Protein AF-A0A0W0REN7-F1 (afdb_monomer_lite)

Sequence (59 aa):
MNIIEKITQAIFEDDEDPNKQSEYLIETYLNSANQIEIDAIFVCLCGYSSKTLIGNCSA

Secondary structure (DSSP, 8-state):
--HHHHHHHHHHS--S-HHHHHHHHHHHHHH-TTHHHHHHHHHHHHSS-HHHHHHTT--

Structure (mmCIF, N/CA/C/O backbone):
data_AF-A0A0W0REN7-F1
#
_entry.id   AF-A0A0W0REN7-F1
#
loop_
_atom_site.group_PDB
_atom_site.id
_atom_site.type_symbol
_atom_site.label_atom_id
_atom_site.label_alt_id
_atom_site.label_comp_id
_atom_site.label_asym_id
_atom_site.label_entity_id
_atom_site.label_seq_id
_atom_site.pdbx_PDB_ins_code
_atom_site.Cartn_x
_atom_site.Cartn_y
_atom_site.Cartn_z
_atom_site.occupancy
_atom_site.B_iso_or_equiv
_atom_site.auth_seq_id
_atom_site.auth_comp_id
_atom_site.auth_asym_id
_atom_site.auth_atom_id
_atom_site.pdbx_PDB_model_num
ATOM 1 N N . MET A 1 1 ? -15.862 5.893 -24.266 1.00 72.38 1 MET A N 1
ATOM 2 C CA . MET A 1 1 ? -14.996 5.459 -23.165 1.00 72.38 1 MET A CA 1
ATOM 3 C C . MET A 1 1 ? -15.714 5.633 -21.835 1.00 72.38 1 MET A C 1
ATOM 5 O O . MET A 1 1 ? -16.036 6.765 -21.473 1.00 72.38 1 MET A O 1
ATOM 9 N N . ASN A 1 2 ? -16.051 4.535 -21.167 1.00 90.31 2 ASN A N 1
ATOM 10 C CA . ASN A 1 2 ? -16.662 4.515 -19.841 1.00 90.31 2 ASN A CA 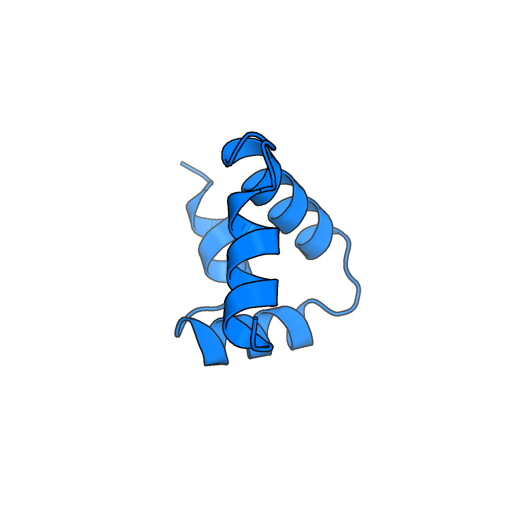1
ATOM 11 C C . ASN A 1 2 ? -15.614 4.810 -18.745 1.00 90.31 2 ASN A C 1
ATOM 13 O O . ASN A 1 2 ? -14.434 5.006 -19.035 1.00 90.31 2 ASN A O 1
ATOM 17 N N . ILE A 1 3 ? -16.051 4.901 -17.485 1.00 85.88 3 ILE A N 1
ATOM 18 C CA . ILE A 1 3 ? -15.166 5.310 -16.386 1.00 85.88 3 ILE A CA 1
ATOM 19 C C . ILE A 1 3 ? -14.053 4.292 -16.112 1.00 85.88 3 ILE A C 1
ATOM 21 O O . ILE A 1 3 ? -12.942 4.699 -15.795 1.00 85.88 3 ILE A O 1
ATOM 25 N N . ILE A 1 4 ? -14.325 2.997 -16.304 1.00 85.44 4 ILE A N 1
ATOM 26 C CA . ILE A 1 4 ? -13.321 1.939 -16.165 1.00 85.44 4 ILE A CA 1
ATOM 27 C C . ILE A 1 4 ? -12.278 2.092 -17.266 1.00 85.44 4 ILE A C 1
ATOM 29 O O . ILE A 1 4 ? -11.096 2.163 -16.969 1.00 85.44 4 ILE A O 1
ATOM 33 N N . GLU A 1 5 ? -12.709 2.253 -18.515 1.00 84.62 5 GLU A N 1
ATOM 34 C CA . GLU A 1 5 ? -11.797 2.424 -19.650 1.00 84.62 5 GLU A CA 1
ATOM 35 C C . GLU A 1 5 ? -10.914 3.679 -19.502 1.00 84.62 5 GLU A C 1
ATOM 37 O O . GLU A 1 5 ? -9.743 3.643 -19.859 1.00 84.62 5 GLU A O 1
ATOM 42 N N . LYS A 1 6 ? -11.436 4.763 -18.907 1.00 82.12 6 LYS A N 1
ATOM 43 C CA . LYS A 1 6 ? -10.657 5.973 -18.583 1.00 82.12 6 LYS A CA 1
ATOM 44 C C . LYS A 1 6 ? -9.591 5.736 -17.514 1.00 82.12 6 LYS A C 1
ATOM 46 O O . LYS A 1 6 ? -8.479 6.231 -17.654 1.00 82.12 6 LYS A O 1
ATOM 51 N N . ILE A 1 7 ? -9.933 5.007 -16.451 1.00 78.00 7 ILE A N 1
ATOM 52 C CA . ILE A 1 7 ? -8.993 4.661 -15.375 1.00 78.00 7 ILE A CA 1
ATOM 53 C C . ILE A 1 7 ? -7.911 3.729 -15.918 1.00 78.00 7 ILE A C 1
ATOM 55 O O . ILE A 1 7 ? -6.731 3.964 -15.696 1.00 78.00 7 ILE A O 1
ATOM 59 N N . THR A 1 8 ? -8.309 2.708 -16.677 1.00 79.00 8 THR A N 1
ATOM 60 C CA . THR A 1 8 ? -7.394 1.781 -17.344 1.00 79.00 8 THR A CA 1
ATOM 61 C C . THR A 1 8 ? -6.429 2.535 -18.251 1.00 79.00 8 THR A C 1
ATOM 63 O O . THR A 1 8 ? -5.226 2.344 -18.131 1.00 79.00 8 THR A O 1
ATOM 66 N N . GLN A 1 9 ? -6.926 3.433 -19.103 1.00 82.06 9 GLN A N 1
ATOM 67 C CA . GLN A 1 9 ? -6.064 4.230 -19.972 1.00 82.06 9 GLN A CA 1
ATOM 68 C C . GLN A 1 9 ? -5.076 5.084 -19.169 1.00 82.06 9 GLN A C 1
ATOM 70 O O . GLN A 1 9 ? -3.895 5.047 -19.470 1.00 82.06 9 GLN A O 1
ATOM 75 N N . ALA A 1 10 ? -5.512 5.769 -18.109 1.00 77.06 10 ALA A N 1
ATOM 76 C CA . ALA A 1 10 ? -4.613 6.573 -17.278 1.00 77.06 10 ALA A CA 1
ATOM 77 C C . ALA A 1 10 ? -3.521 5.746 -16.572 1.00 77.06 10 ALA A C 1
ATOM 79 O O . ALA A 1 10 ? -2.417 6.238 -16.392 1.00 77.06 10 ALA A O 1
ATOM 80 N N . ILE A 1 11 ? -3.816 4.498 -16.191 1.00 73.19 11 ILE A N 1
ATOM 81 C CA . ILE A 1 11 ? -2.834 3.585 -15.582 1.00 73.19 11 ILE A CA 1
ATOM 82 C C . ILE A 1 11 ? -1.805 3.098 -16.615 1.00 73.19 11 ILE A C 1
ATOM 84 O O . ILE A 1 11 ? -0.648 2.900 -16.268 1.00 73.19 11 ILE A O 1
ATOM 88 N N . PHE A 1 12 ? -2.223 2.874 -17.866 1.00 72.12 12 PHE A N 1
ATOM 89 C CA . PHE A 1 12 ? -1.376 2.285 -18.913 1.00 72.12 12 PHE A CA 1
ATOM 90 C C . PHE A 1 12 ? -0.724 3.306 -19.863 1.00 72.12 12 PHE A C 1
ATOM 92 O O . PHE A 1 12 ? 0.198 2.937 -20.581 1.00 72.12 12 PHE A O 1
ATOM 99 N N . GLU A 1 13 ? -1.197 4.555 -19.904 1.00 75.75 13 GLU A N 1
ATOM 100 C CA . GLU A 1 13 ? -0.547 5.670 -20.618 1.00 75.75 13 GLU A CA 1
ATOM 101 C C . GLU A 1 13 ? 0.559 6.336 -19.798 1.00 75.75 13 GLU A C 1
ATOM 103 O O . GLU A 1 13 ? 1.316 7.142 -20.339 1.00 75.75 13 GLU A O 1
ATOM 108 N N . ASP A 1 14 ? 0.653 6.014 -18.508 1.00 65.25 14 ASP A N 1
ATOM 109 C CA . ASP A 1 14 ? 1.736 6.480 -17.660 1.00 65.25 14 ASP A CA 1
ATOM 110 C C . ASP A 1 14 ? 3.022 5.725 -18.033 1.00 65.25 14 ASP A C 1
ATOM 112 O O . ASP A 1 14 ? 3.256 4.596 -17.610 1.00 65.25 14 ASP A O 1
ATOM 116 N N . ASP A 1 15 ? 3.836 6.351 -18.886 1.00 65.88 15 ASP A N 1
ATOM 117 C CA . ASP A 1 15 ? 5.151 5.874 -19.352 1.00 65.88 15 ASP A CA 1
ATOM 118 C C . ASP A 1 15 ? 6.221 5.925 -18.231 1.00 65.88 15 ASP A C 1
ATOM 120 O O . ASP A 1 15 ? 7.424 5.787 -18.483 1.00 65.88 15 ASP A O 1
ATOM 124 N N . GLU A 1 16 ? 5.815 6.185 -16.981 1.00 66.12 16 GLU A N 1
ATOM 125 C CA . GLU A 1 16 ? 6.712 6.157 -15.833 1.00 66.12 16 GLU A CA 1
ATOM 126 C C . GLU A 1 16 ? 7.220 4.738 -15.570 1.00 66.12 16 GLU A C 1
ATOM 128 O O . GLU A 1 16 ? 6.471 3.763 -15.540 1.00 66.12 16 GLU A O 1
ATOM 133 N N . ASP A 1 17 ? 8.536 4.638 -15.352 1.00 69.50 17 ASP A N 1
ATOM 134 C CA . ASP A 1 17 ? 9.199 3.398 -14.958 1.00 69.50 17 ASP A CA 1
ATOM 135 C C . ASP A 1 17 ? 8.432 2.763 -13.780 1.00 69.50 17 ASP A C 1
ATOM 137 O O . ASP A 1 17 ? 8.348 3.382 -12.713 1.00 69.50 17 ASP A O 1
ATOM 141 N N . PRO A 1 18 ? 7.896 1.536 -13.924 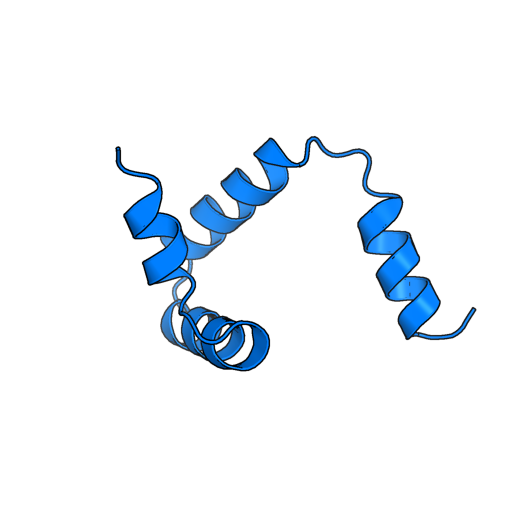1.00 67.31 18 PRO A N 1
ATOM 142 C CA . PRO A 1 18 ? 7.137 0.864 -12.869 1.00 67.31 18 PRO A CA 1
ATOM 143 C C . PRO A 1 18 ? 7.895 0.765 -11.535 1.00 67.31 18 PRO A C 1
ATOM 145 O O . PRO A 1 18 ? 7.286 0.695 -10.462 1.00 67.31 18 PRO A O 1
ATOM 148 N N . ASN A 1 19 ? 9.232 0.792 -11.582 1.00 68.19 19 ASN A N 1
ATOM 149 C CA . ASN A 1 19 ? 10.064 0.819 -10.383 1.00 68.19 19 ASN A CA 1
ATOM 150 C C . ASN A 1 19 ? 9.913 2.140 -9.608 1.00 68.19 19 ASN A C 1
ATOM 152 O O . ASN A 1 19 ? 9.864 2.117 -8.379 1.00 68.19 19 ASN A O 1
ATOM 156 N N . LYS A 1 20 ? 9.733 3.275 -10.297 1.00 76.81 20 LYS A N 1
ATOM 157 C CA . LYS A 1 20 ? 9.481 4.577 -9.660 1.00 76.81 20 LYS A CA 1
ATOM 158 C C . LYS A 1 20 ? 8.114 4.648 -9.000 1.00 76.81 20 LYS A C 1
ATOM 160 O O . LYS A 1 20 ? 7.995 5.221 -7.925 1.00 76.81 20 LYS A O 1
ATOM 165 N N . GLN A 1 21 ? 7.090 4.029 -9.588 1.00 75.75 21 GLN A N 1
ATOM 166 C CA . GLN A 1 21 ? 5.751 4.005 -8.987 1.00 75.75 21 GLN A CA 1
ATOM 167 C C . GLN A 1 21 ? 5.756 3.282 -7.632 1.00 75.75 21 GLN A C 1
ATOM 169 O O . GLN A 1 21 ? 5.120 3.729 -6.675 1.00 75.75 21 GLN A O 1
ATOM 174 N N . SER A 1 22 ? 6.526 2.194 -7.528 1.00 79.69 22 SER A N 1
ATOM 175 C CA . SER A 1 22 ? 6.712 1.477 -6.263 1.00 79.69 22 SER A CA 1
ATOM 176 C C . SER A 1 22 ? 7.450 2.339 -5.232 1.00 79.69 22 SER A C 1
ATOM 178 O O . SER A 1 22 ? 7.026 2.407 -4.079 1.00 79.69 22 SER A O 1
ATOM 180 N N . GLU A 1 23 ? 8.507 3.048 -5.640 1.00 83.62 23 GLU A N 1
ATOM 181 C CA . GLU A 1 23 ? 9.244 3.983 -4.776 1.00 83.62 23 GLU A CA 1
ATOM 182 C C . GLU A 1 23 ? 8.365 5.146 -4.289 1.00 83.62 23 GLU A C 1
ATOM 184 O O . GLU A 1 23 ? 8.326 5.420 -3.088 1.00 83.62 23 GLU A O 1
ATOM 189 N N . TYR A 1 24 ? 7.589 5.775 -5.177 1.00 83.94 24 TYR A N 1
ATOM 190 C CA . TYR A 1 24 ? 6.663 6.853 -4.822 1.00 83.94 24 TYR A CA 1
ATOM 191 C C . TYR A 1 24 ? 5.577 6.395 -3.856 1.00 83.94 24 TYR A C 1
ATOM 193 O O . TYR A 1 24 ? 5.219 7.127 -2.929 1.00 83.94 24 TYR A O 1
ATOM 201 N N . LEU A 1 25 ? 5.061 5.178 -4.033 1.00 84.25 25 LEU A N 1
ATOM 202 C CA . LEU A 1 25 ? 4.102 4.593 -3.106 1.00 84.25 25 LEU A CA 1
ATOM 203 C C . LEU A 1 25 ? 4.731 4.363 -1.724 1.00 84.25 25 LEU A C 1
ATOM 205 O O . LEU A 1 25 ? 4.106 4.696 -0.714 1.00 84.25 25 LEU A O 1
ATOM 209 N N . ILE A 1 26 ? 5.963 3.842 -1.670 1.00 88.12 26 ILE A N 1
ATOM 210 C CA . ILE A 1 26 ? 6.711 3.649 -0.417 1.00 88.12 26 ILE A CA 1
ATOM 211 C C . ILE A 1 26 ? 6.930 4.995 0.278 1.00 88.12 26 ILE A C 1
ATOM 213 O O . ILE A 1 26 ? 6.611 5.134 1.458 1.00 88.12 26 ILE A O 1
ATOM 217 N N . GLU A 1 27 ? 7.431 5.998 -0.442 1.00 89.12 27 GLU A N 1
ATOM 218 C CA . GLU A 1 27 ? 7.703 7.328 0.104 1.00 89.12 27 GLU A CA 1
ATOM 219 C C . GLU A 1 27 ? 6.419 8.008 0.597 1.00 89.12 27 GLU A C 1
ATOM 221 O O . GLU A 1 27 ? 6.382 8.543 1.708 1.00 89.12 27 GLU A O 1
ATOM 226 N N . THR A 1 28 ? 5.339 7.931 -0.184 1.00 87.50 28 THR A N 1
ATOM 227 C CA . THR A 1 28 ? 4.028 8.477 0.191 1.00 87.50 28 THR A CA 1
ATOM 228 C C . THR A 1 28 ? 3.507 7.805 1.453 1.00 87.50 28 THR A C 1
ATOM 230 O O . THR A 1 28 ? 3.034 8.479 2.366 1.00 87.50 28 THR A O 1
ATOM 233 N N . TYR A 1 29 ? 3.617 6.479 1.540 1.00 91.44 29 TYR A N 1
ATOM 234 C CA . TYR A 1 29 ? 3.186 5.737 2.715 1.00 91.44 29 TYR A CA 1
ATOM 235 C C . TYR A 1 29 ? 4.012 6.113 3.953 1.00 91.44 29 TYR A C 1
ATOM 237 O O . TYR A 1 29 ? 3.436 6.447 4.989 1.00 91.44 29 TYR A O 1
ATOM 245 N N . LEU A 1 30 ? 5.347 6.120 3.857 1.00 90.50 30 LEU A N 1
ATOM 246 C CA . LEU A 1 30 ? 6.243 6.415 4.983 1.00 90.50 30 LEU A CA 1
ATOM 247 C C . LEU A 1 30 ? 6.084 7.843 5.523 1.00 90.50 30 LEU A C 1
ATOM 249 O O . LEU A 1 30 ? 6.222 8.044 6.728 1.00 90.50 30 LEU A O 1
ATOM 253 N N . ASN A 1 31 ? 5.746 8.807 4.664 1.00 92.69 31 ASN A N 1
ATOM 254 C CA . ASN A 1 31 ? 5.566 10.210 5.046 1.00 92.69 31 ASN A CA 1
ATOM 255 C C . ASN A 1 31 ? 4.108 10.596 5.368 1.00 92.69 31 ASN A C 1
ATOM 257 O O . ASN A 1 31 ? 3.845 11.731 5.767 1.00 92.69 31 ASN A O 1
ATOM 261 N N . SER A 1 32 ? 3.145 9.687 5.199 1.00 91.81 32 SER A N 1
ATOM 262 C CA . SER A 1 32 ? 1.727 9.978 5.426 1.00 91.81 32 SER A CA 1
ATOM 263 C C . SER A 1 32 ? 1.348 9.9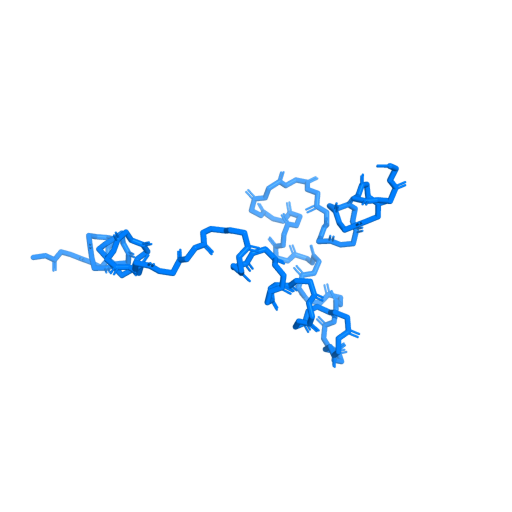20 6.908 1.00 91.81 32 SER A C 1
ATOM 265 O O . SER A 1 32 ? 1.698 8.987 7.627 1.00 91.81 32 SER A O 1
ATOM 267 N N . ALA A 1 33 ? 0.526 10.871 7.356 1.00 95.06 33 ALA A N 1
ATOM 268 C CA . ALA A 1 33 ? -0.144 10.801 8.658 1.00 95.06 33 ALA A CA 1
ATOM 269 C C . ALA A 1 33 ? -1.315 9.793 8.682 1.00 95.06 33 ALA A C 1
ATOM 271 O O . ALA A 1 33 ? -1.784 9.416 9.754 1.00 95.06 33 ALA A O 1
ATOM 272 N N . ASN A 1 34 ? -1.769 9.330 7.511 1.00 94.44 34 ASN A N 1
ATOM 273 C CA . ASN A 1 34 ? -2.973 8.509 7.342 1.00 94.44 34 ASN A CA 1
ATOM 274 C C . ASN A 1 34 ? -2.649 7.038 7.030 1.00 94.44 34 ASN A C 1
ATOM 276 O O . ASN A 1 34 ? -3.428 6.353 6.369 1.00 94.44 34 ASN A O 1
ATOM 280 N N . GLN A 1 35 ? -1.503 6.529 7.489 1.00 93.12 35 GLN A N 1
ATOM 281 C CA . GLN A 1 35 ? -1.058 5.150 7.221 1.00 93.12 35 GLN A CA 1
ATOM 282 C C . GLN A 1 35 ? -2.123 4.091 7.551 1.00 93.12 35 GLN A C 1
ATOM 284 O O . GLN A 1 35 ? -2.268 3.129 6.806 1.00 93.12 35 GLN A O 1
ATOM 289 N N . ILE A 1 36 ? -2.913 4.297 8.612 1.00 94.88 36 ILE A N 1
ATOM 290 C CA . ILE A 1 36 ? -3.997 3.386 9.017 1.00 94.88 36 ILE A CA 1
ATOM 291 C C . ILE A 1 36 ? -5.077 3.269 7.932 1.00 94.88 36 ILE A C 1
ATOM 293 O O . ILE A 1 36 ? -5.531 2.166 7.633 1.00 94.88 36 ILE A O 1
ATOM 297 N N . GLU A 1 37 ? -5.492 4.388 7.334 1.00 94.88 37 GLU A N 1
ATOM 298 C CA . GLU A 1 37 ? -6.499 4.384 6.266 1.00 94.88 37 GLU A CA 1
ATOM 299 C C . GLU A 1 37 ? -5.947 3.750 4.990 1.00 94.88 37 GLU A C 1
ATOM 301 O O . GLU A 1 37 ? -6.634 2.955 4.348 1.00 94.88 37 GLU A O 1
ATOM 306 N N . ILE A 1 38 ? -4.686 4.041 4.654 1.00 91.88 38 ILE A N 1
ATOM 307 C CA . ILE A 1 38 ? -4.011 3.433 3.501 1.00 91.88 38 ILE A CA 1
ATOM 308 C C . ILE A 1 38 ? -3.929 1.912 3.678 1.00 91.88 38 ILE A C 1
ATOM 310 O O . ILE A 1 38 ? -4.301 1.165 2.775 1.00 91.88 38 ILE A O 1
ATOM 314 N N . ASP A 1 39 ? -3.511 1.440 4.853 1.00 94.31 39 ASP A N 1
ATOM 315 C CA . ASP A 1 39 ? -3.457 0.013 5.166 1.00 94.31 39 ASP A CA 1
ATOM 316 C C . ASP A 1 39 ? -4.840 -0.646 5.078 1.00 94.31 39 ASP A C 1
ATOM 318 O O . ASP A 1 39 ? -4.954 -1.741 4.529 1.00 94.31 39 ASP A O 1
ATOM 322 N N . ALA A 1 40 ? -5.900 0.017 5.552 1.00 94.44 40 ALA A N 1
ATOM 323 C CA . ALA A 1 40 ? -7.265 -0.501 5.452 1.00 94.44 40 ALA A CA 1
ATOM 324 C C . ALA A 1 40 ? -7.725 -0.659 3.991 1.00 94.44 40 ALA A C 1
ATOM 326 O O . ALA A 1 40 ? -8.345 -1.667 3.644 1.00 94.44 40 ALA A O 1
ATOM 327 N N . ILE A 1 41 ? -7.388 0.302 3.125 1.00 92.81 41 ILE A N 1
ATOM 328 C CA . ILE A 1 41 ? -7.671 0.231 1.685 1.00 92.81 41 ILE A CA 1
ATOM 329 C C . ILE A 1 41 ? -6.918 -0.944 1.052 1.00 92.81 41 ILE A C 1
ATOM 331 O O . ILE A 1 41 ? -7.522 -1.742 0.338 1.00 92.81 41 ILE A O 1
ATOM 335 N N . PHE A 1 42 ? -5.627 -1.097 1.347 1.00 91.81 42 PHE A N 1
ATOM 336 C CA . PHE A 1 42 ? -4.814 -2.195 0.817 1.00 91.81 42 PHE A CA 1
ATOM 337 C C . PHE A 1 42 ? -5.309 -3.567 1.286 1.00 91.81 42 PHE A C 1
ATOM 339 O O . PHE A 1 42 ? -5.427 -4.485 0.475 1.00 91.81 42 PHE A O 1
ATOM 346 N N . VAL A 1 43 ? -5.700 -3.702 2.557 1.00 94.62 43 VAL A N 1
ATOM 347 C CA . VAL A 1 43 ? -6.313 -4.938 3.066 1.00 94.62 43 VAL A CA 1
ATOM 348 C C . VAL A 1 43 ? -7.616 -5.245 2.327 1.00 94.62 43 VAL A C 1
ATOM 350 O O . VAL A 1 43 ? -7.853 -6.398 1.976 1.00 94.62 43 VAL A O 1
ATOM 353 N N . CYS A 1 44 ? -8.439 -4.234 2.048 1.00 93.81 44 CYS A N 1
ATOM 354 C CA . CYS A 1 44 ? -9.689 -4.401 1.307 1.00 93.81 44 CYS A CA 1
ATOM 355 C C . CYS A 1 44 ? -9.458 -4.843 -0.149 1.00 93.81 44 CYS A C 1
ATOM 357 O O . CYS A 1 44 ? -10.141 -5.740 -0.637 1.00 93.81 44 CYS A O 1
ATOM 359 N N . LEU A 1 45 ? -8.493 -4.228 -0.838 1.00 89.56 45 LEU A N 1
ATOM 360 C CA . LEU A 1 45 ? -8.236 -4.476 -2.259 1.00 89.56 45 LEU A CA 1
ATOM 361 C C . LEU A 1 45 ? -7.414 -5.745 -2.509 1.00 89.56 45 LEU A C 1
ATOM 363 O O . LEU A 1 45 ? -7.661 -6.454 -3.482 1.00 89.56 45 LEU A O 1
ATOM 367 N N . CYS A 1 46 ? -6.442 -6.026 -1.640 1.00 88.00 46 CYS A N 1
ATOM 368 C CA . CYS A 1 46 ? -5.386 -7.005 -1.897 1.00 88.00 46 CYS A CA 1
ATOM 369 C C . CYS A 1 46 ? -5.247 -8.075 -0.799 1.00 88.00 46 CYS A C 1
ATOM 371 O O . CYS A 1 46 ? -4.540 -9.060 -0.996 1.00 88.00 46 CYS A O 1
ATOM 373 N N . GLY A 1 47 ? -5.910 -7.918 0.353 1.00 90.50 47 GLY A N 1
ATOM 374 C CA . GLY A 1 47 ? -5.861 -8.873 1.471 1.00 90.50 47 GLY A CA 1
ATOM 375 C C . GLY A 1 47 ? -4.647 -8.736 2.398 1.00 90.50 47 GLY A C 1
ATOM 376 O O . GLY A 1 47 ? -4.520 -9.491 3.360 1.00 90.50 47 GLY A O 1
ATOM 377 N N . TYR A 1 48 ? -3.767 -7.770 2.146 1.00 91.00 48 TYR A N 1
ATOM 378 C CA . TYR A 1 48 ? -2.600 -7.444 2.969 1.00 91.00 48 TYR A CA 1
ATOM 379 C C . TYR A 1 48 ? -2.441 -5.931 3.064 1.00 91.00 48 TYR A C 1
ATOM 381 O O . TYR A 1 48 ? -2.887 -5.202 2.185 1.00 91.00 48 TYR A O 1
ATOM 389 N N . SER A 1 49 ? -1.813 -5.451 4.135 1.00 93.06 49 SER A N 1
ATOM 390 C CA . SER A 1 49 ? -1.579 -4.022 4.322 1.00 93.06 49 SER A CA 1
ATOM 391 C C . SER A 1 49 ? -0.384 -3.528 3.501 1.00 93.06 49 SER A C 1
ATOM 393 O O . SER A 1 49 ? 0.495 -4.314 3.128 1.00 93.06 49 SER A O 1
ATOM 395 N N . SER A 1 50 ? -0.319 -2.218 3.246 1.00 90.19 50 SER A N 1
ATOM 396 C CA . SER A 1 50 ? 0.830 -1.608 2.566 1.00 90.19 50 SER A CA 1
ATOM 397 C C . SER A 1 50 ? 2.098 -1.795 3.402 1.00 90.19 50 SER A C 1
ATOM 399 O O . SER A 1 50 ? 3.145 -2.184 2.888 1.00 90.19 50 SER A O 1
ATOM 40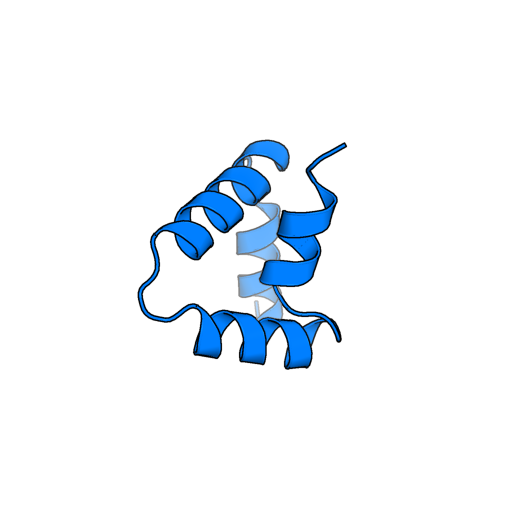1 N N . LYS A 1 51 ? 1.982 -1.684 4.732 1.00 90.81 51 LYS A N 1
ATOM 402 C CA . LYS A 1 51 ? 3.072 -2.007 5.664 1.00 90.81 51 LYS A CA 1
ATOM 403 C C . LYS A 1 51 ? 3.701 -3.386 5.426 1.00 90.81 51 LYS A C 1
ATOM 405 O O . LYS A 1 51 ? 4.923 -3.513 5.493 1.00 90.81 51 LYS A O 1
ATOM 410 N N . THR A 1 52 ? 2.889 -4.416 5.182 1.00 88.94 52 THR A N 1
ATOM 411 C CA . THR A 1 52 ? 3.378 -5.784 4.943 1.00 88.94 52 THR A CA 1
ATOM 412 C C . THR A 1 52 ? 4.144 -5.894 3.628 1.00 88.94 52 THR A C 1
ATOM 414 O O . THR A 1 52 ? 5.157 -6.589 3.579 1.00 88.94 52 THR A O 1
ATOM 417 N N . LEU A 1 53 ? 3.700 -5.192 2.583 1.00 82.88 53 LEU A N 1
ATOM 418 C CA . LEU A 1 53 ? 4.403 -5.152 1.299 1.00 82.88 53 LEU A CA 1
ATOM 419 C C . LEU A 1 53 ? 5.785 -4.511 1.440 1.00 82.88 53 LEU A C 1
ATOM 421 O O . LEU A 1 53 ? 6.776 -5.079 0.993 1.00 82.88 53 LEU A O 1
ATOM 425 N N . ILE A 1 54 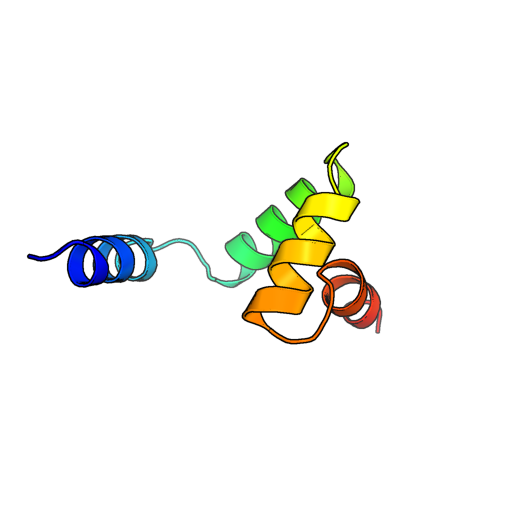? 5.854 -3.365 2.120 1.00 84.75 54 ILE A N 1
ATOM 426 C CA . ILE A 1 54 ? 7.095 -2.595 2.278 1.00 84.75 54 ILE A CA 1
ATOM 427 C C . ILE A 1 54 ? 8.091 -3.334 3.179 1.00 84.75 54 ILE A C 1
ATOM 429 O O . ILE A 1 54 ? 9.281 -3.396 2.875 1.00 84.75 54 ILE A O 1
ATOM 433 N N . GLY A 1 55 ? 7.615 -3.939 4.273 1.00 72.31 55 GLY A N 1
ATOM 434 C CA . GLY A 1 55 ? 8.461 -4.691 5.206 1.00 72.31 55 GLY A CA 1
ATOM 435 C C . GLY A 1 55 ? 9.158 -5.907 4.583 1.00 72.31 55 GLY A C 1
ATOM 436 O O . GLY A 1 55 ? 10.219 -6.300 5.060 1.00 72.31 55 GLY A O 1
ATOM 437 N N . ASN A 1 56 ? 8.612 -6.465 3.497 1.00 57.75 56 ASN A N 1
ATOM 438 C CA . ASN A 1 56 ? 9.211 -7.584 2.766 1.00 57.75 56 ASN A CA 1
ATOM 439 C C . ASN A 1 56 ? 10.225 -7.157 1.687 1.00 57.75 56 ASN A C 1
ATOM 441 O O . ASN A 1 56 ? 10.912 -8.022 1.152 1.00 57.75 56 ASN A O 1
ATOM 445 N N . CYS A 1 57 ? 10.374 -5.860 1.393 1.00 51.22 57 CYS A N 1
ATOM 446 C CA . CYS A 1 57 ? 11.417 -5.346 0.489 1.00 51.22 57 CYS A CA 1
ATOM 447 C C . CYS A 1 57 ? 12.783 -5.150 1.180 1.00 51.22 57 CYS A C 1
ATOM 449 O O . CYS A 1 57 ? 13.710 -4.615 0.581 1.00 51.22 57 CYS A O 1
ATOM 451 N N . SER A 1 58 ? 12.916 -5.569 2.442 1.00 45.53 58 SER A N 1
ATOM 452 C CA . SER A 1 58 ? 14.175 -5.559 3.198 1.00 45.53 58 SER A CA 1
ATOM 453 C C . SER A 1 58 ? 14.809 -6.958 3.215 1.00 45.53 58 SER A C 1
ATOM 455 O O . SER A 1 58 ? 14.755 -7.636 4.242 1.00 45.53 58 SER A O 1
ATOM 457 N N . ALA A 1 59 ? 15.378 -7.405 2.091 1.00 39.00 59 ALA A N 1
ATOM 458 C CA . ALA A 1 59 ? 16.296 -8.551 2.014 1.00 39.00 59 ALA A CA 1
ATOM 459 C C . ALA A 1 59 ? 17.225 -8.433 0.800 1.00 39.00 59 ALA A C 1
ATOM 461 O O . ALA A 1 59 ? 16.702 -8.197 -0.311 1.00 39.00 59 ALA A O 1
#

Foldseek 3Di:
DDPVVVVVCVVVVPPDDVVVVLVVLVVCCVPDPPVVVQQVVCCVPPVGGPVVVVVVVPD

Radius of gyration: 13.53 Å; chains: 1; bounding bo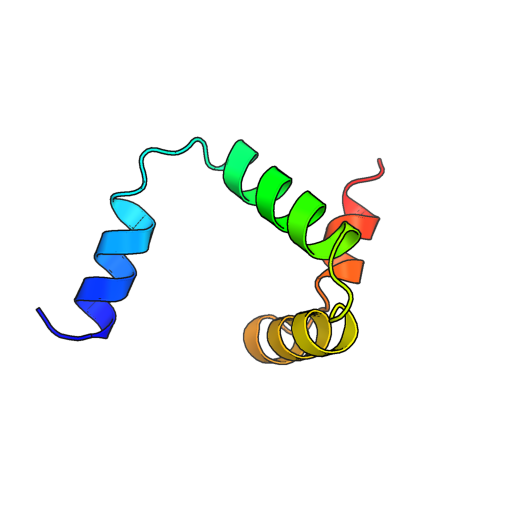x: 33×20×32 Å

pLDDT: mean 81.98, std 12.66, range [39.0, 95.06]

Organism: Legionella bozemanae (NCBI:txid447)